Protein AF-A0A6L2MSQ8-F1 (afdb_monomer)

Radius of gyration: 29.86 Å; Cα contacts (8 Å, |Δi|>4): 21; chains: 1; bounding box: 59×17×91 Å

Sequence (131 aa):
MLNPSTKSSDALLVKIESHKELHKVSLVNESLKKHKLHLANFDKVVKIRTTSNARTEGKWGFKHTKAVSNNEIIPFQKSLKEIFNVVDKDILNELMKVQTAFEQMDAAIQQSSVDKQCLEIDMKELLLEIY

Mean predicted aligned error: 11.66 Å

Foldseek 3Di:
DDDPPVVVVVVVVVVVVLVVVVVVLVVVVVVLVVVVVVLVVVVVVLVVVLVVCPVPVPDPSNVVSVCCCVPPVVVVSVVVVVVSVVVVVVSVVVVVVSVVVVVVVVVVVVVVVVVVVVVVVVVVVVVVVVD

Secondary structure (DSSP, 8-state):
---TTHHHHHHHHHHHHHHHHHHHHHHHHHHHHHHHHHHHHHHHHHHHHHHHHHHHSHHHHHHHHHHHIIIIIHHHHHHHHHHHHHHHHHHHHHHHHHHHHHHHHHHHHHHHHHHHHHHHHHHHHHHHHT-

Organism: Tanacetum cinerariifolium (NCBI:txid118510)

Structure (mmCIF, N/CA/C/O backbone):
data_AF-A0A6L2MSQ8-F1
#
_entry.id   AF-A0A6L2MSQ8-F1
#
loop_
_atom_site.group_PDB
_atom_site.id
_atom_site.type_symbol
_atom_site.label_atom_id
_atom_site.label_alt_id
_atom_site.label_comp_id
_atom_site.label_asym_id
_atom_site.label_entity_id
_atom_site.label_seq_id
_atom_site.pdbx_PDB_ins_code
_atom_site.Cartn_x
_atom_site.Cartn_y
_atom_site.Cartn_z
_atom_site.occupancy
_atom_site.B_iso_or_equiv
_atom_site.auth_seq_id
_atom_site.auth_comp_id
_atom_site.auth_asym_id
_atom_site.auth_atom_id
_atom_site.pdbx_PDB_model_num
ATOM 1 N N . MET A 1 1 ? -5.846 -0.753 51.016 1.00 35.69 1 MET A N 1
ATOM 2 C CA . MET A 1 1 ? -6.333 0.221 50.018 1.00 35.69 1 MET A CA 1
ATOM 3 C C . MET A 1 1 ? -5.526 0.035 48.743 1.00 35.69 1 MET A C 1
ATOM 5 O O . MET A 1 1 ? -4.337 0.320 48.757 1.00 35.69 1 MET A O 1
ATOM 9 N N . LEU A 1 2 ? -6.120 -0.530 47.688 1.00 45.03 2 LEU A N 1
ATOM 10 C CA . LEU A 1 2 ? -5.479 -0.595 46.371 1.00 45.03 2 LEU A CA 1
ATOM 11 C C . LEU A 1 2 ? -5.712 0.744 45.667 1.00 45.03 2 LEU A C 1
ATOM 13 O O . LEU A 1 2 ? -6.854 1.120 45.417 1.00 45.03 2 LEU A O 1
ATOM 17 N N . ASN A 1 3 ? -4.631 1.475 45.398 1.00 38.75 3 ASN A N 1
ATOM 18 C CA . ASN A 1 3 ? -4.667 2.723 44.641 1.00 38.75 3 ASN A CA 1
ATOM 19 C C . ASN A 1 3 ? -5.269 2.476 43.239 1.00 38.75 3 ASN A C 1
ATOM 21 O O . ASN A 1 3 ? -4.693 1.692 42.486 1.00 38.75 3 ASN A O 1
ATOM 25 N N . PRO A 1 4 ? -6.358 3.160 42.833 1.00 47.19 4 PRO A N 1
ATOM 26 C CA . PRO A 1 4 ? -6.945 3.015 41.493 1.00 47.19 4 PRO A CA 1
ATOM 27 C C . PRO A 1 4 ? -6.161 3.749 40.386 1.00 47.19 4 PRO A C 1
ATOM 29 O O . PRO A 1 4 ? -6.507 3.651 39.212 1.00 47.19 4 PRO A O 1
ATOM 32 N N . SER A 1 5 ? -5.118 4.504 40.743 1.00 47.31 5 SER A N 1
ATOM 33 C CA . SER A 1 5 ? -4.466 5.474 39.848 1.00 47.31 5 SER A CA 1
ATOM 34 C C . SER A 1 5 ? -3.556 4.848 38.776 1.00 47.31 5 SER A C 1
ATOM 36 O O . SER A 1 5 ? -3.323 5.448 37.731 1.00 47.31 5 SER A O 1
ATOM 38 N N . THR A 1 6 ? -3.073 3.620 38.974 1.00 45.56 6 THR A N 1
ATOM 39 C CA . THR A 1 6 ? -2.080 2.995 38.081 1.00 45.56 6 THR A CA 1
ATOM 40 C C . THR A 1 6 ? -2.651 2.439 36.775 1.00 45.56 6 THR A C 1
ATOM 42 O O . THR A 1 6 ? -1.918 2.332 35.803 1.00 45.56 6 THR A O 1
ATOM 45 N N . LYS A 1 7 ? -3.958 2.150 36.677 1.00 49.38 7 LYS A N 1
ATOM 46 C CA . LYS A 1 7 ? -4.548 1.655 35.412 1.00 49.38 7 LYS A CA 1
ATOM 47 C C . LYS A 1 7 ? -4.729 2.751 34.349 1.00 49.38 7 LYS A C 1
ATOM 49 O O . LYS A 1 7 ? -4.815 2.444 33.164 1.00 49.38 7 LYS A O 1
ATOM 54 N N . SER A 1 8 ? -4.790 4.018 34.764 1.00 54.12 8 SER A N 1
ATOM 55 C CA . SER A 1 8 ? -5.042 5.161 33.874 1.00 54.12 8 SER A CA 1
ATOM 56 C C . SER A 1 8 ? -3.793 5.586 33.091 1.00 54.12 8 SER A C 1
ATOM 58 O O . SER A 1 8 ? -3.889 5.913 31.909 1.00 54.12 8 SER A O 1
ATOM 60 N N . SER A 1 9 ? -2.607 5.528 33.715 1.00 57.41 9 SER A N 1
ATOM 61 C CA . SER A 1 9 ? -1.344 5.901 33.061 1.00 57.41 9 SER A CA 1
ATOM 62 C C . SER A 1 9 ? -0.955 4.932 31.951 1.00 57.41 9 SER A C 1
ATOM 64 O O . SER A 1 9 ? -0.527 5.366 30.884 1.00 57.41 9 SER A O 1
ATOM 66 N N . ASP A 1 10 ? -1.159 3.636 32.178 1.00 55.88 10 ASP A N 1
ATOM 67 C CA . ASP A 1 10 ? -0.745 2.591 31.241 1.00 55.88 10 ASP A CA 1
ATOM 68 C C . ASP A 1 10 ? -1.613 2.609 29.975 1.00 55.88 10 ASP A C 1
ATOM 70 O O . ASP A 1 10 ? -1.099 2.503 28.862 1.00 55.88 10 ASP A O 1
ATOM 74 N N . ALA A 1 11 ? -2.919 2.861 30.116 1.00 56.03 11 ALA A N 1
ATOM 75 C CA . ALA A 1 11 ? -3.832 3.012 28.982 1.00 56.03 11 ALA A CA 1
ATOM 76 C C . ALA A 1 11 ? -3.515 4.255 28.124 1.00 56.03 11 ALA A C 1
ATOM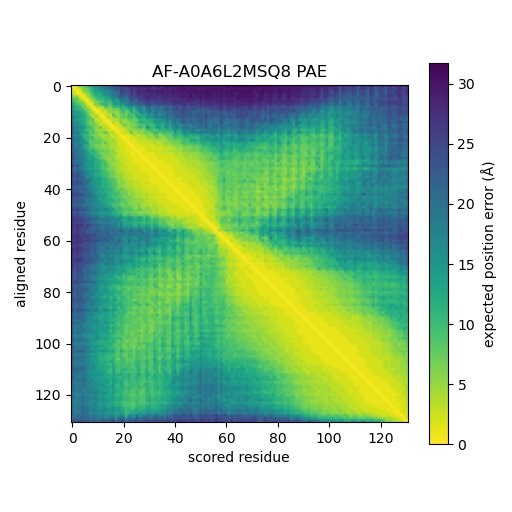 78 O O . ALA A 1 11 ? -3.616 4.220 26.896 1.00 56.03 11 ALA A O 1
ATOM 79 N N . LEU A 1 12 ? -3.099 5.354 28.761 1.00 61.72 12 LEU A N 1
ATOM 80 C CA . LEU A 1 12 ? -2.689 6.585 28.078 1.00 61.72 12 LEU A CA 1
ATOM 81 C C . LEU A 1 12 ? -1.369 6.396 27.318 1.00 61.72 12 LEU A C 1
ATOM 83 O O . LEU A 1 12 ? -1.238 6.871 26.190 1.00 61.72 12 LEU A O 1
ATOM 87 N N . LEU A 1 13 ? -0.425 5.657 27.904 1.00 58.59 13 LEU A N 1
ATOM 88 C CA . LEU A 1 13 ? 0.865 5.336 27.295 1.00 58.59 13 LEU A CA 1
ATOM 89 C C . LEU A 1 13 ? 0.684 4.443 26.055 1.00 58.59 13 LEU A C 1
ATOM 91 O O . LEU A 1 13 ? 1.214 4.758 24.991 1.00 58.59 13 LEU A O 1
ATOM 95 N N . VAL A 1 14 ? -0.167 3.415 26.143 1.00 60.12 14 VAL A N 1
ATOM 96 C CA . VAL A 1 14 ? -0.527 2.546 25.004 1.00 60.12 14 VAL A CA 1
ATOM 97 C C . VAL A 1 14 ? -1.202 3.334 23.869 1.00 60.12 14 VAL A C 1
ATOM 99 O O . VAL A 1 14 ? -0.905 3.104 22.696 1.00 60.12 14 VAL A O 1
ATOM 102 N N . LYS A 1 15 ? -2.068 4.306 24.192 1.00 59.41 15 LYS A N 1
AT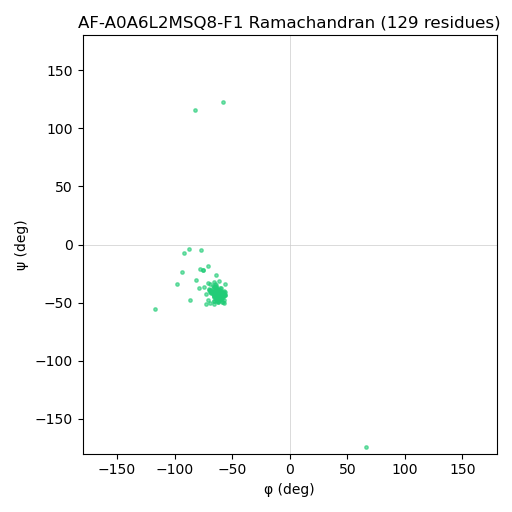OM 103 C CA . LYS A 1 15 ? -2.758 5.151 23.198 1.00 59.41 15 LYS A CA 1
ATOM 104 C C . LYS A 1 15 ? -1.820 6.123 22.469 1.00 59.41 15 LYS A C 1
ATOM 106 O O . LYS A 1 15 ? -2.030 6.418 21.293 1.00 59.41 15 LYS A O 1
ATOM 111 N N . ILE A 1 16 ? -0.796 6.636 23.151 1.00 61.97 16 ILE A N 1
ATOM 112 C CA . ILE A 1 16 ? 0.203 7.530 22.546 1.00 61.97 16 ILE A CA 1
ATOM 113 C C . ILE A 1 16 ? 1.138 6.740 21.622 1.00 61.97 16 ILE A C 1
ATOM 115 O O . ILE A 1 16 ? 1.420 7.191 20.508 1.00 61.97 16 ILE A O 1
ATOM 119 N N . GLU A 1 17 ? 1.578 5.553 22.050 1.00 62.53 17 GLU A N 1
ATOM 120 C CA . GLU A 1 17 ? 2.445 4.690 21.242 1.00 62.53 17 GLU A CA 1
ATOM 121 C C . GLU A 1 17 ? 1.727 4.237 19.957 1.00 62.53 17 GLU A C 1
ATOM 123 O O . GLU A 1 17 ? 2.282 4.352 18.863 1.00 62.53 17 GLU A O 1
ATOM 128 N N . SER A 1 18 ? 0.450 3.839 20.045 1.00 63.47 18 SER A N 1
ATOM 129 C CA . SER A 1 18 ? -0.326 3.387 18.881 1.00 63.47 18 SER A CA 1
ATOM 130 C C . SER A 1 18 ? -0.571 4.490 17.842 1.00 63.47 18 SER A C 1
ATOM 132 O O . SER A 1 18 ? -0.454 4.248 16.639 1.00 63.47 18 SER A O 1
ATOM 134 N N . HIS A 1 19 ? -0.832 5.728 18.277 1.00 65.12 19 HIS A N 1
ATOM 135 C CA . HIS A 1 19 ? -0.988 6.870 17.371 1.00 65.12 19 HIS A CA 1
ATOM 136 C C . HIS A 1 19 ? 0.329 7.226 16.662 1.00 65.12 19 HIS A C 1
ATOM 138 O O . HIS A 1 19 ? 0.341 7.619 15.491 1.00 65.12 19 HIS A O 1
ATOM 144 N N . LYS A 1 20 ? 1.461 7.086 17.359 1.00 71.06 20 LYS A N 1
ATOM 145 C CA . LYS A 1 20 ? 2.790 7.331 16.793 1.00 71.06 20 LYS A CA 1
ATOM 146 C C . LYS A 1 20 ? 3.152 6.283 15.741 1.00 71.06 20 LYS A C 1
ATOM 148 O O . LYS A 1 20 ? 3.677 6.649 14.690 1.00 71.06 20 LYS A O 1
ATOM 153 N N . GLU A 1 21 ? 2.841 5.014 15.991 1.00 72.12 21 GLU A N 1
ATOM 154 C CA . GLU A 1 21 ? 3.047 3.934 15.020 1.00 72.12 21 GLU A CA 1
ATOM 155 C C . GLU A 1 21 ? 2.148 4.087 13.786 1.00 72.12 21 GLU A C 1
ATOM 157 O O . GLU A 1 21 ? 2.643 4.033 12.660 1.00 72.12 21 GLU A O 1
ATOM 162 N N . LEU A 1 22 ? 0.862 4.414 13.960 1.00 72.69 22 LEU A N 1
ATOM 163 C CA . LEU A 1 22 ? -0.042 4.710 12.839 1.00 72.69 22 LEU A CA 1
ATOM 164 C C . LEU A 1 22 ? 0.477 5.846 11.950 1.00 72.69 22 LEU A C 1
ATOM 166 O O . LEU A 1 22 ? 0.468 5.742 10.721 1.00 72.69 22 LEU A O 1
ATOM 170 N N . HIS A 1 23 ? 0.975 6.922 12.562 1.00 75.25 23 HIS A N 1
ATOM 171 C CA . HIS A 1 23 ? 1.555 8.037 11.822 1.00 75.25 23 HIS A CA 1
ATOM 172 C C . HIS A 1 23 ? 2.787 7.608 11.004 1.00 75.25 23 HIS A C 1
ATOM 174 O O . HIS A 1 23 ? 2.930 8.011 9.847 1.00 75.25 23 HIS A O 1
ATOM 180 N N . LYS A 1 24 ? 3.661 6.753 11.558 1.00 77.00 24 LYS A N 1
ATOM 181 C CA . LYS A 1 24 ? 4.815 6.202 10.824 1.00 77.00 24 LYS A CA 1
ATOM 182 C C . LYS A 1 24 ? 4.370 5.347 9.636 1.00 77.00 24 LYS A C 1
ATOM 184 O O . LYS A 1 24 ? 4.887 5.544 8.538 1.00 77.00 24 LYS A O 1
ATOM 189 N N . VAL A 1 25 ? 3.393 4.455 9.822 1.00 72.62 25 VAL A N 1
ATOM 190 C CA . VAL A 1 25 ? 2.855 3.605 8.742 1.00 72.62 25 VAL A CA 1
ATOM 191 C C . VAL A 1 25 ? 2.244 4.457 7.626 1.00 72.62 25 VAL A C 1
ATOM 193 O O . VAL A 1 25 ? 2.512 4.220 6.448 1.00 72.62 25 VAL A O 1
ATOM 196 N N . SER A 1 26 ? 1.501 5.511 7.980 1.00 79.00 26 SER A N 1
ATOM 197 C CA . SER A 1 26 ? 0.956 6.465 7.007 1.00 79.00 26 SER A CA 1
ATOM 198 C C . SER A 1 26 ? 2.057 7.165 6.201 1.00 79.00 26 SER A C 1
ATOM 200 O O . SER A 1 26 ? 1.942 7.302 4.982 1.00 79.00 26 SER A O 1
ATOM 202 N N . LEU A 1 27 ? 3.146 7.580 6.856 1.00 79.38 27 LEU A N 1
ATOM 203 C CA . LEU A 1 27 ? 4.271 8.244 6.195 1.00 79.38 27 LEU A CA 1
ATOM 204 C C . LEU A 1 27 ? 5.010 7.305 5.230 1.00 79.38 27 LEU A C 1
ATOM 206 O O . LEU A 1 27 ? 5.362 7.700 4.115 1.00 79.38 27 LEU A O 1
ATOM 210 N N . VAL A 1 28 ? 5.211 6.050 5.641 1.00 79.06 28 VAL A N 1
ATOM 211 C CA . VAL A 1 28 ? 5.808 5.004 4.800 1.00 79.06 28 VAL A CA 1
ATOM 212 C C . VAL A 1 28 ? 4.928 4.733 3.576 1.00 79.06 28 VAL A C 1
ATOM 214 O O . VAL A 1 28 ? 5.444 4.676 2.460 1.00 79.06 28 VAL A O 1
ATOM 217 N N . ASN A 1 29 ? 3.606 4.652 3.749 1.00 78.25 29 ASN A N 1
ATOM 218 C CA . ASN A 1 29 ? 2.660 4.448 2.651 1.00 78.25 29 ASN A CA 1
ATOM 219 C C . ASN A 1 29 ? 2.690 5.597 1.624 1.00 78.25 29 ASN A C 1
ATOM 221 O O . ASN A 1 29 ? 2.764 5.355 0.419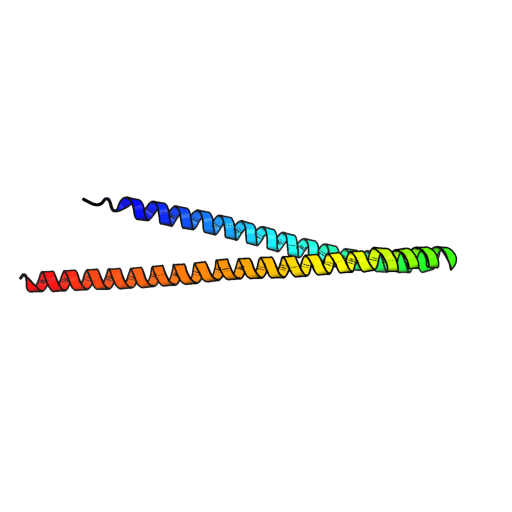 1.00 78.25 29 ASN A O 1
ATOM 225 N N . GLU A 1 30 ? 2.685 6.856 2.074 1.00 82.19 30 GLU A N 1
ATOM 226 C CA . GLU A 1 30 ? 2.792 8.009 1.166 1.00 82.19 30 GLU A CA 1
ATOM 227 C C . GLU A 1 30 ? 4.133 8.042 0.420 1.00 82.19 30 GLU A C 1
ATOM 229 O O . GLU A 1 30 ? 4.173 8.262 -0.797 1.00 82.19 30 GLU A O 1
ATOM 234 N N . SER A 1 31 ? 5.237 7.739 1.110 1.00 81.19 31 SER A N 1
ATOM 235 C CA . SER A 1 31 ? 6.548 7.594 0.469 1.00 81.19 31 SER A CA 1
ATO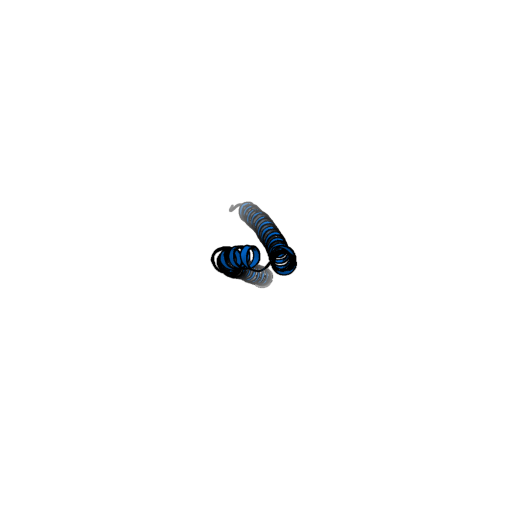M 236 C C . SER A 1 31 ? 6.514 6.521 -0.623 1.00 81.19 31 SER A C 1
ATOM 238 O O . SER A 1 31 ? 6.976 6.753 -1.744 1.00 81.19 31 SER A O 1
ATOM 240 N N . LEU A 1 32 ? 5.909 5.367 -0.346 1.00 80.62 32 LEU A N 1
ATOM 241 C CA . LEU A 1 32 ? 5.806 4.257 -1.289 1.00 80.62 32 LEU A CA 1
ATOM 242 C C . LEU A 1 32 ? 4.989 4.618 -2.537 1.00 80.62 32 LEU A C 1
ATOM 244 O O . LEU A 1 32 ? 5.425 4.350 -3.661 1.00 80.62 32 LEU A O 1
ATOM 248 N N . LYS A 1 33 ? 3.851 5.304 -2.368 1.00 82.06 33 LYS A N 1
ATOM 249 C CA . LYS A 1 33 ? 3.051 5.837 -3.487 1.00 82.06 33 LYS A CA 1
ATOM 250 C C . LYS A 1 33 ? 3.871 6.777 -4.371 1.00 82.06 33 LYS A C 1
ATOM 252 O O . LYS A 1 33 ? 3.829 6.665 -5.599 1.00 82.06 33 LYS A O 1
ATOM 257 N N . LYS A 1 34 ? 4.659 7.669 -3.763 1.00 84.88 34 LYS A N 1
ATOM 258 C CA . LYS A 1 34 ? 5.531 8.601 -4.490 1.00 84.88 34 LYS A CA 1
ATOM 259 C C . LYS A 1 34 ? 6.610 7.864 -5.289 1.00 84.88 34 LYS A C 1
ATOM 261 O O . LYS A 1 34 ? 6.812 8.166 -6.466 1.00 84.88 34 LYS A O 1
ATOM 266 N N . HIS A 1 35 ? 7.261 6.863 -4.699 1.00 80.56 35 HIS A N 1
ATOM 267 C CA . HIS A 1 35 ? 8.263 6.055 -5.401 1.00 80.56 35 HIS A CA 1
ATOM 268 C C . HIS A 1 35 ? 7.665 5.274 -6.580 1.00 80.56 35 HIS A C 1
ATOM 270 O O . HIS A 1 35 ? 8.253 5.270 -7.662 1.00 80.56 35 HIS A O 1
ATOM 276 N N . LYS A 1 36 ? 6.463 4.700 -6.431 1.00 82.12 36 LYS A N 1
ATOM 277 C CA . LYS A 1 36 ? 5.736 4.060 -7.543 1.00 82.12 36 LYS A CA 1
ATOM 278 C C . LYS A 1 36 ? 5.464 5.018 -8.700 1.00 82.12 36 LYS A C 1
ATOM 280 O O . LYS A 1 36 ? 5.668 4.654 -9.859 1.00 82.12 36 LYS A O 1
ATOM 285 N N . LEU A 1 37 ? 5.038 6.246 -8.399 1.00 85.81 37 LEU A N 1
ATOM 286 C CA . LEU A 1 37 ? 4.817 7.278 -9.413 1.00 85.81 37 LEU A CA 1
ATOM 287 C C . LEU A 1 37 ? 6.118 7.622 -10.151 1.00 85.81 37 LEU A C 1
ATOM 289 O O . LEU A 1 37 ? 6.136 7.683 -11.382 1.00 85.81 37 LEU A O 1
ATOM 293 N N . HIS A 1 38 ? 7.216 7.812 -9.415 1.00 82.81 38 HIS A N 1
ATOM 294 C CA . HIS A 1 38 ? 8.524 8.072 -10.015 1.00 82.81 38 HIS A CA 1
ATOM 295 C C . HIS A 1 38 ? 8.997 6.912 -10.894 1.00 82.81 38 HIS A C 1
A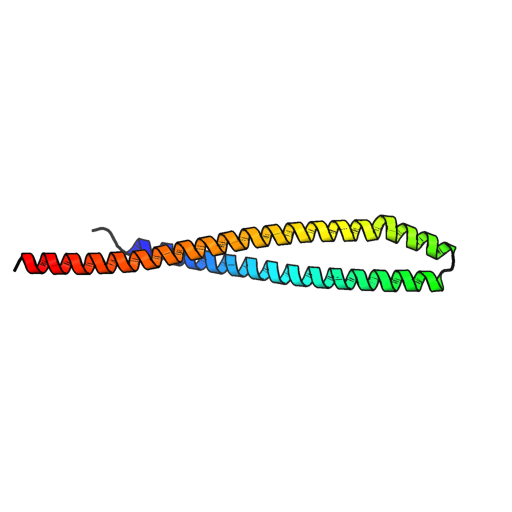TOM 297 O O . HIS A 1 38 ? 9.497 7.164 -11.988 1.00 82.81 38 HIS A O 1
ATOM 303 N N . LEU A 1 39 ? 8.776 5.662 -10.479 1.00 84.25 39 LEU A N 1
ATOM 304 C CA . LEU A 1 39 ? 9.115 4.487 -11.280 1.00 84.25 39 LEU A CA 1
ATOM 305 C C . LEU A 1 39 ? 8.308 4.431 -12.587 1.00 84.25 39 LEU A C 1
ATOM 307 O O . LEU A 1 39 ? 8.877 4.191 -13.652 1.00 84.25 39 LEU A O 1
ATOM 311 N N . ALA A 1 40 ? 7.004 4.718 -12.536 1.00 83.94 40 ALA A N 1
ATOM 312 C CA . ALA A 1 40 ? 6.162 4.786 -13.732 1.00 83.94 40 ALA A CA 1
ATOM 313 C C . ALA A 1 40 ? 6.601 5.907 -14.695 1.00 83.94 40 ALA A C 1
ATOM 315 O O . ALA A 1 40 ? 6.595 5.728 -15.914 1.00 83.94 40 ALA A O 1
ATOM 316 N N . ASN A 1 41 ? 7.013 7.061 -14.162 1.00 85.56 41 ASN A N 1
ATOM 317 C CA . ASN A 1 41 ? 7.557 8.158 -14.965 1.00 85.56 41 ASN A CA 1
ATOM 318 C C . ASN A 1 41 ? 8.921 7.806 -15.567 1.00 85.56 41 ASN A C 1
ATOM 320 O O . ASN A 1 41 ? 9.170 8.103 -16.735 1.00 85.56 41 ASN A O 1
ATOM 324 N N . PHE A 1 42 ? 9.784 7.141 -14.800 1.00 81.19 42 PHE A N 1
ATOM 325 C CA . PHE A 1 42 ? 11.078 6.669 -15.274 1.00 81.19 42 PHE A CA 1
ATOM 326 C C . PHE A 1 42 ? 10.923 5.697 -16.448 1.00 81.19 42 PHE A C 1
ATOM 328 O O . PHE A 1 42 ? 11.576 5.884 -17.472 1.00 81.19 42 PHE A O 1
ATOM 335 N N . ASP A 1 43 ? 10.004 4.729 -16.358 1.00 81.44 43 ASP A N 1
ATOM 336 C CA . ASP A 1 43 ? 9.709 3.799 -17.457 1.00 81.44 43 ASP A CA 1
ATOM 337 C C . ASP A 1 43 ? 9.315 4.527 -18.755 1.00 81.44 43 ASP A C 1
ATOM 339 O O . ASP A 1 43 ? 9.831 4.224 -19.834 1.00 81.44 43 ASP A O 1
ATOM 343 N N . LYS A 1 44 ? 8.470 5.562 -18.657 1.00 85.31 44 LYS A N 1
ATOM 344 C CA . LYS A 1 44 ? 8.113 6.410 -19.807 1.00 85.31 44 LYS A CA 1
ATOM 345 C C . LYS A 1 44 ? 9.328 7.137 -20.386 1.00 85.31 44 LYS A C 1
ATOM 347 O O . LYS A 1 44 ? 9.514 7.136 -21.603 1.00 85.31 44 LYS A O 1
ATOM 352 N N . VAL A 1 45 ? 10.156 7.751 -19.537 1.00 78.38 45 VAL A N 1
ATOM 353 C CA . VAL A 1 45 ? 11.349 8.503 -19.969 1.00 78.38 45 VAL A CA 1
ATOM 354 C C . VAL A 1 45 ? 12.355 7.591 -20.666 1.00 78.38 45 VAL A C 1
ATOM 356 O O . VAL A 1 45 ? 12.862 7.955 -21.729 1.00 78.38 45 VAL A O 1
ATOM 359 N N . VAL A 1 46 ? 12.610 6.403 -20.113 1.00 80.06 46 VAL A N 1
ATOM 360 C CA . VAL A 1 46 ? 13.478 5.390 -20.727 1.00 80.06 46 VAL A CA 1
ATOM 361 C C . VAL A 1 46 ? 12.962 5.033 -22.120 1.00 80.06 46 VAL A C 1
ATOM 363 O O . VAL A 1 46 ? 13.711 5.133 -23.087 1.00 80.06 46 VAL A O 1
ATOM 366 N N . LYS A 1 47 ? 11.670 4.715 -22.262 1.00 81.25 47 LYS A N 1
ATOM 367 C CA . LYS A 1 47 ? 11.068 4.366 -23.561 1.00 81.25 47 LYS A CA 1
ATOM 368 C C . LYS A 1 47 ? 11.208 5.475 -24.605 1.00 81.25 47 LYS A C 1
ATOM 370 O O . LYS A 1 47 ? 11.571 5.193 -25.750 1.00 81.25 47 LYS A O 1
ATOM 375 N N . ILE A 1 48 ? 10.952 6.728 -24.222 1.00 80.50 48 ILE A N 1
ATOM 376 C CA . ILE A 1 48 ? 11.087 7.890 -25.115 1.00 80.50 48 ILE A CA 1
ATOM 377 C C . ILE A 1 48 ? 12.538 8.041 -25.578 1.00 80.50 48 ILE A C 1
ATOM 379 O O . ILE A 1 48 ? 12.791 8.150 -26.779 1.00 80.50 48 ILE A O 1
ATOM 383 N N . ARG A 1 49 ? 13.500 8.010 -24.646 1.00 75.38 49 ARG A N 1
ATOM 384 C CA . ARG A 1 49 ? 14.923 8.181 -24.969 1.00 75.38 49 ARG A CA 1
ATOM 385 C C . ARG A 1 49 ? 15.459 7.043 -25.832 1.00 75.38 49 ARG A C 1
ATOM 387 O O . ARG A 1 49 ? 16.110 7.316 -26.834 1.00 75.38 49 ARG A O 1
ATOM 394 N N . THR A 1 50 ? 15.124 5.792 -25.518 1.00 72.00 50 THR A N 1
ATOM 395 C CA . THR A 1 50 ? 15.547 4.636 -26.324 1.00 72.00 50 THR A CA 1
ATOM 396 C C . THR A 1 50 ? 14.994 4.716 -27.750 1.00 72.00 50 THR A C 1
ATOM 398 O O . THR A 1 50 ? 15.718 4.440 -28.705 1.00 72.00 50 THR A O 1
ATOM 401 N N . THR A 1 51 ? 13.745 5.162 -27.921 1.00 76.25 51 THR A N 1
ATOM 402 C CA . THR A 1 51 ? 13.137 5.358 -29.251 1.00 76.25 51 THR A CA 1
ATOM 403 C C . THR A 1 51 ? 13.781 6.520 -30.014 1.00 76.25 51 THR A C 1
ATOM 405 O O . THR A 1 51 ? 14.005 6.421 -31.219 1.00 76.25 51 THR A O 1
ATOM 408 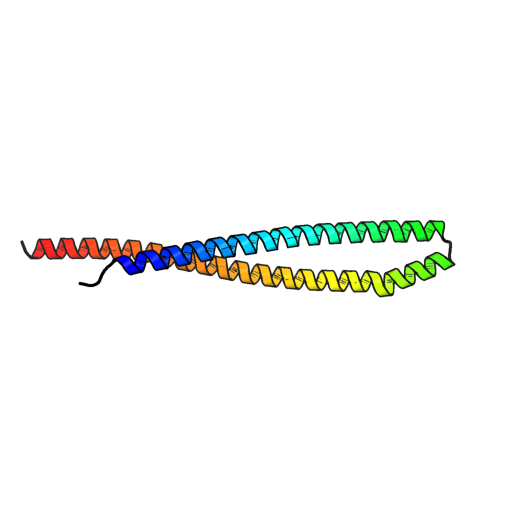N N . SER A 1 52 ? 14.113 7.615 -29.324 1.00 74.81 52 SER A N 1
ATOM 409 C CA . SER A 1 52 ? 14.779 8.774 -29.927 1.00 74.81 52 SER A CA 1
ATOM 410 C C . SER A 1 52 ? 16.195 8.438 -30.402 1.00 74.81 52 SER A C 1
ATOM 412 O O . SER A 1 52 ? 16.524 8.712 -31.554 1.00 74.81 52 SER A O 1
ATOM 414 N N . ASN A 1 53 ? 17.010 7.795 -29.560 1.00 68.44 53 ASN A N 1
ATOM 415 C CA . ASN A 1 53 ? 18.391 7.438 -29.907 1.00 68.44 53 ASN A CA 1
ATOM 416 C C . ASN A 1 53 ? 18.447 6.439 -31.070 1.00 68.44 53 ASN A C 1
ATOM 418 O O . ASN A 1 53 ? 19.305 6.550 -31.944 1.00 68.44 53 ASN A O 1
ATOM 422 N N . ALA A 1 54 ? 17.477 5.520 -31.150 1.00 68.75 54 ALA A N 1
ATOM 423 C CA . ALA A 1 54 ? 17.321 4.618 -32.289 1.00 68.75 54 ALA A CA 1
ATOM 424 C C . ALA A 1 54 ? 17.188 5.351 -33.635 1.00 68.75 54 ALA A C 1
ATOM 426 O O . ALA A 1 54 ? 17.643 4.848 -34.662 1.00 68.75 54 ALA A O 1
ATOM 427 N N . ARG A 1 55 ? 16.556 6.531 -33.631 1.00 72.00 55 ARG A N 1
ATOM 428 C CA . ARG A 1 55 ? 16.320 7.344 -34.827 1.00 72.00 55 ARG A CA 1
ATOM 429 C C . ARG A 1 55 ? 17.547 8.172 -35.225 1.00 72.00 55 ARG A C 1
ATOM 431 O O . ARG A 1 55 ? 17.715 8.427 -36.414 1.00 72.00 55 ARG A O 1
ATOM 438 N N . THR A 1 56 ? 18.384 8.590 -34.274 1.00 77.19 56 THR A N 1
ATOM 439 C CA . THR A 1 56 ? 19.524 9.493 -34.521 1.00 77.19 56 THR A CA 1
ATOM 440 C C . THR A 1 56 ? 20.871 8.787 -34.685 1.00 77.19 56 THR A C 1
ATOM 442 O O . THR A 1 56 ? 21.684 9.251 -35.476 1.00 77.19 56 THR A O 1
ATOM 445 N N . GLU A 1 57 ? 21.132 7.673 -33.993 1.00 72.25 57 GLU A N 1
ATOM 446 C CA . GLU A 1 57 ? 22.467 7.039 -33.972 1.00 72.25 57 GLU A CA 1
ATOM 447 C C . GLU A 1 57 ? 22.729 6.038 -35.118 1.00 72.25 57 GLU A C 1
ATOM 449 O O . GLU A 1 57 ? 23.825 5.486 -35.250 1.00 72.25 57 GLU A O 1
ATOM 454 N N . GLY A 1 58 ? 21.734 5.768 -35.965 1.00 69.81 58 GLY A N 1
ATOM 455 C CA . GLY A 1 58 ? 21.842 4.754 -37.015 1.00 69.81 58 GLY A CA 1
ATOM 456 C C . GLY A 1 58 ? 21.960 3.318 -36.470 1.00 69.81 58 GLY A C 1
ATOM 457 O O . GLY A 1 58 ? 21.834 3.040 -35.279 1.00 69.81 58 GLY A O 1
ATOM 458 N N . LYS A 1 59 ? 22.177 2.347 -37.367 1.00 71.56 59 LYS A N 1
ATOM 459 C CA . LYS A 1 59 ? 21.999 0.905 -37.080 1.00 71.56 59 LYS A CA 1
ATOM 460 C C . LYS A 1 59 ? 22.954 0.340 -36.010 1.00 71.56 59 LYS A C 1
ATOM 462 O O . LYS A 1 59 ? 22.619 -0.662 -35.379 1.00 71.56 59 LYS A O 1
ATOM 467 N N . TRP A 1 60 ? 24.136 0.942 -35.834 1.00 67.88 60 TRP A N 1
ATOM 468 C CA . TRP A 1 60 ? 25.183 0.453 -34.924 1.00 67.88 60 TRP A CA 1
ATOM 469 C C . TRP A 1 60 ? 24.997 0.971 -33.489 1.00 67.88 60 TRP A C 1
ATOM 471 O O . TRP A 1 60 ? 24.952 0.153 -32.571 1.00 67.88 60 TRP A O 1
ATOM 481 N N . GLY A 1 61 ? 24.762 2.278 -33.303 1.00 71.62 61 GLY A N 1
ATOM 482 C CA . GLY A 1 61 ? 24.394 2.845 -31.996 1.00 71.62 61 GLY A CA 1
ATOM 483 C C . GLY A 1 61 ? 23.093 2.243 -31.463 1.00 71.62 61 GLY A C 1
ATOM 484 O O . GLY A 1 61 ? 23.049 1.739 -30.342 1.00 71.62 61 GLY A O 1
ATOM 485 N N . PHE A 1 62 ? 22.098 2.059 -32.341 1.00 70.12 62 PHE A N 1
ATOM 486 C CA . PHE A 1 62 ? 20.859 1.361 -31.994 1.00 70.12 62 PHE A CA 1
ATOM 487 C C . PHE A 1 62 ? 21.077 -0.065 -31.465 1.00 70.12 62 PHE A C 1
ATOM 489 O O . PHE A 1 62 ? 20.420 -0.464 -30.504 1.00 70.12 62 PHE A O 1
ATOM 496 N N . LYS A 1 63 ? 21.989 -0.854 -32.057 1.00 76.62 63 LYS A N 1
ATOM 497 C CA . LYS A 1 63 ? 22.291 -2.212 -31.567 1.00 76.62 63 LYS A CA 1
ATOM 498 C C . LYS A 1 63 ? 22.848 -2.184 -30.144 1.00 76.62 63 LYS A C 1
ATOM 500 O O . LYS A 1 63 ? 22.433 -3.008 -29.331 1.00 76.62 63 LYS A O 1
ATOM 505 N N . HIS A 1 64 ? 23.749 -1.249 -29.850 1.00 74.31 64 HIS A N 1
ATOM 506 C CA . HIS A 1 64 ? 24.359 -1.122 -28.530 1.00 74.31 64 HIS A CA 1
ATOM 507 C C . HIS A 1 64 ? 23.343 -0.646 -27.480 1.00 74.31 64 HIS A C 1
ATOM 509 O O . HIS A 1 64 ? 23.145 -1.326 -26.474 1.00 74.31 64 HIS A O 1
ATOM 515 N N . THR A 1 65 ? 22.598 0.433 -27.749 1.00 74.88 65 THR A N 1
ATOM 516 C CA . THR A 1 65 ? 21.546 0.927 -26.840 1.00 74.88 65 THR A CA 1
ATOM 517 C C . THR A 1 65 ? 20.465 -0.123 -26.593 1.00 74.88 65 THR A C 1
ATOM 519 O O . THR A 1 65 ? 19.965 -0.254 -25.475 1.00 74.88 65 THR A O 1
ATOM 522 N N . LYS A 1 66 ? 20.109 -0.903 -27.622 1.00 76.06 66 LYS A N 1
ATOM 523 C CA . LYS A 1 66 ? 19.139 -1.997 -27.507 1.00 76.06 66 LYS A CA 1
ATOM 524 C C . LYS A 1 66 ? 19.660 -3.133 -26.626 1.00 76.06 66 LYS A C 1
ATOM 526 O O . LYS A 1 66 ? 18.892 -3.658 -25.827 1.00 76.06 66 LYS A O 1
ATOM 531 N N . ALA A 1 67 ? 20.936 -3.500 -26.749 1.00 80.69 67 ALA A N 1
ATOM 532 C CA . ALA A 1 67 ? 21.549 -4.525 -25.907 1.00 80.69 67 ALA A CA 1
ATOM 533 C C . ALA A 1 67 ? 21.583 -4.098 -24.429 1.00 80.69 67 ALA A C 1
ATOM 535 O O . ALA A 1 67 ? 21.110 -4.853 -23.585 1.00 80.69 67 ALA A O 1
ATOM 536 N N . VAL A 1 68 ? 22.031 -2.871 -24.133 1.00 78.56 68 VAL A N 1
ATOM 537 C CA . VAL A 1 68 ? 22.032 -2.306 -22.767 1.00 78.56 68 VAL A CA 1
ATOM 538 C C . VAL A 1 68 ? 20.609 -2.228 -22.206 1.00 78.56 68 VAL A C 1
ATOM 540 O O . VAL A 1 68 ? 20.341 -2.664 -21.088 1.00 78.56 68 VAL A O 1
ATOM 543 N N . SER A 1 69 ? 19.649 -1.747 -23.002 1.00 77.44 69 SER A N 1
ATOM 544 C CA . SER A 1 69 ? 18.247 -1.663 -22.572 1.00 77.44 69 SER A CA 1
ATOM 545 C C . SER A 1 69 ? 17.676 -3.039 -22.213 1.00 77.44 69 SER A C 1
ATOM 547 O O . SER A 1 69 ? 17.043 -3.190 -21.170 1.00 77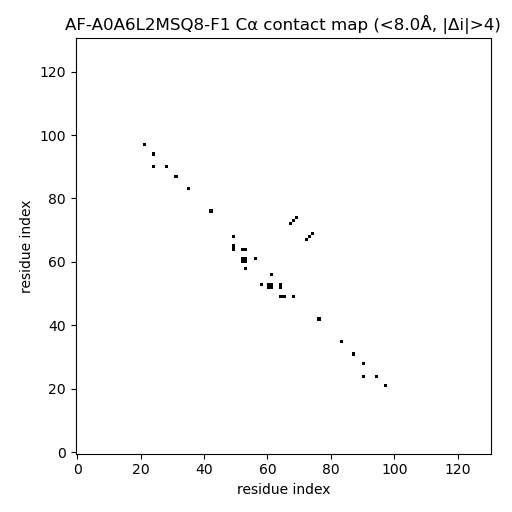.44 69 SER A O 1
ATOM 549 N N . ASN A 1 70 ? 17.916 -4.049 -23.052 1.00 82.38 70 ASN A N 1
ATOM 550 C CA . ASN A 1 70 ? 17.362 -5.387 -22.859 1.00 82.38 70 ASN A CA 1
ATOM 551 C C . ASN A 1 70 ? 18.044 -6.177 -21.741 1.00 82.38 70 ASN A C 1
ATOM 553 O O . ASN A 1 70 ? 17.365 -6.930 -21.047 1.00 82.38 70 ASN A O 1
ATOM 557 N N . ASN A 1 71 ? 19.359 -6.026 -21.581 1.00 84.38 71 ASN A N 1
ATOM 558 C CA . ASN A 1 71 ? 20.134 -6.852 -20.658 1.00 84.38 71 ASN A CA 1
ATOM 559 C C . ASN A 1 71 ? 20.302 -6.215 -19.277 1.00 84.38 71 ASN A C 1
ATOM 561 O O . ASN A 1 71 ? 20.507 -6.940 -18.311 1.00 84.38 71 ASN A O 1
ATOM 565 N N . GLU A 1 72 ? 20.205 -4.889 -19.166 1.00 81.81 72 GLU A N 1
ATOM 566 C CA . GLU A 1 72 ? 20.445 -4.182 -17.903 1.00 81.81 72 GLU A CA 1
ATOM 567 C C . GLU A 1 72 ? 19.186 -3.459 -17.427 1.00 81.81 72 GLU A C 1
ATOM 569 O O . GLU A 1 72 ? 18.695 -3.722 -16.328 1.00 81.81 72 GLU A O 1
ATOM 574 N N . ILE A 1 73 ? 18.605 -2.595 -18.267 1.00 80.94 73 ILE A N 1
ATOM 575 C CA . ILE A 1 73 ? 17.506 -1.717 -17.838 1.00 80.94 73 ILE A CA 1
ATOM 576 C C . ILE A 1 73 ? 16.211 -2.499 -17.591 1.00 80.94 73 ILE A C 1
ATOM 578 O O . ILE A 1 73 ? 15.582 -2.312 -16.549 1.00 80.94 73 ILE A O 1
ATOM 582 N N . ILE A 1 74 ? 15.806 -3.377 -18.513 1.00 83.06 74 ILE A N 1
ATOM 583 C CA . ILE A 1 74 ? 14.576 -4.172 -18.358 1.00 83.06 74 ILE A CA 1
ATOM 584 C C . ILE A 1 74 ? 14.662 -5.097 -17.126 1.00 83.06 74 ILE A C 1
ATOM 586 O O . ILE A 1 74 ? 13.730 -5.073 -16.314 1.00 83.06 74 ILE A O 1
ATOM 590 N N . PRO A 1 75 ? 15.747 -5.873 -16.918 1.00 87.75 75 PRO A N 1
ATOM 591 C CA . PRO A 1 75 ? 15.907 -6.671 -15.705 1.00 87.75 75 PRO A CA 1
ATOM 592 C C . PRO A 1 75 ? 15.918 -5.823 -14.433 1.00 87.75 75 PRO A C 1
ATOM 594 O O . PRO A 1 75 ? 15.231 -6.172 -13.478 1.00 87.75 75 PRO A O 1
ATOM 597 N N . PHE A 1 76 ? 16.602 -4.675 -14.431 1.00 82.25 76 PHE A N 1
ATOM 598 C CA . PHE A 1 76 ? 16.618 -3.768 -13.283 1.00 82.25 76 PHE A CA 1
ATOM 599 C C . PHE A 1 76 ? 15.218 -3.243 -12.928 1.00 82.25 76 PHE A C 1
ATOM 601 O O . PHE A 1 76 ? 14.805 -3.302 -11.770 1.00 82.25 76 PHE A O 1
ATOM 608 N N . GLN A 1 77 ? 14.448 -2.789 -13.922 1.00 80.88 77 GLN A N 1
ATOM 609 C CA . GLN A 1 77 ? 13.061 -2.357 -13.721 1.00 80.88 77 GLN A CA 1
ATOM 610 C C . GLN A 1 77 ? 12.181 -3.486 -13.175 1.00 80.88 77 GLN A C 1
ATOM 612 O O . GLN A 1 77 ? 11.336 -3.247 -12.308 1.00 80.88 77 GLN A O 1
ATOM 617 N N . LYS A 1 78 ? 12.373 -4.716 -13.666 1.00 86.19 78 LYS A N 1
ATOM 618 C CA . LYS A 1 78 ? 11.657 -5.894 -13.170 1.00 86.19 78 LYS A CA 1
ATOM 619 C C . LYS A 1 78 ? 11.983 -6.158 -11.697 1.00 86.19 78 LYS A C 1
ATOM 621 O O . LYS A 1 78 ? 11.048 -6.264 -10.906 1.00 86.19 78 LYS A O 1
ATOM 626 N N . SER A 1 79 ? 13.263 -6.171 -11.324 1.00 85.88 79 SER A N 1
ATOM 627 C CA . SER A 1 79 ? 13.692 -6.357 -9.932 1.00 85.88 79 SER A CA 1
ATOM 628 C C . SER A 1 79 ? 13.121 -5.279 -9.009 1.00 85.88 79 SER A C 1
ATOM 630 O O . SER A 1 79 ? 12.607 -5.593 -7.940 1.00 85.88 79 SER A O 1
ATOM 632 N N . LEU A 1 80 ? 13.118 -4.010 -9.437 1.00 83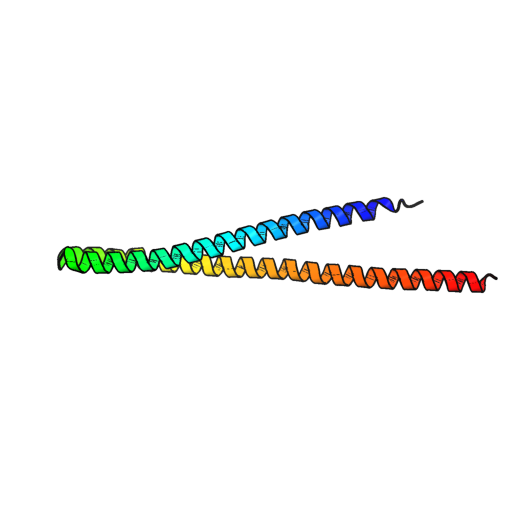.38 80 LEU A N 1
ATOM 633 C CA . LEU A 1 80 ? 12.488 -2.927 -8.673 1.00 83.38 80 LEU A CA 1
ATOM 634 C C . LEU A 1 80 ? 10.989 -3.159 -8.469 1.00 83.38 80 LEU A C 1
ATOM 636 O O . LEU A 1 80 ? 10.477 -2.968 -7.368 1.00 83.38 80 LEU A O 1
ATOM 640 N N . LYS A 1 81 ? 10.275 -3.580 -9.517 1.00 83.31 81 LYS A N 1
ATOM 641 C CA . LYS A 1 81 ? 8.840 -3.865 -9.429 1.00 83.31 81 LYS A CA 1
ATOM 642 C C . LYS A 1 81 ? 8.547 -5.007 -8.452 1.00 83.31 81 LYS A C 1
ATOM 644 O O . LYS A 1 81 ? 7.584 -4.922 -7.696 1.00 83.31 81 LYS A O 1
ATOM 649 N N . GLU A 1 82 ? 9.364 -6.056 -8.461 1.00 86.75 82 GLU A N 1
ATOM 650 C CA . GLU A 1 82 ? 9.247 -7.180 -7.527 1.00 86.75 82 GLU A CA 1
ATOM 651 C C . GLU A 1 82 ? 9.493 -6.738 -6.078 1.00 86.75 82 GLU A C 1
ATOM 653 O O . GLU A 1 82 ? 8.676 -7.052 -5.214 1.00 86.75 82 GLU A O 1
ATOM 658 N N . ILE A 1 83 ? 10.529 -5.927 -5.829 1.00 83.44 83 ILE A N 1
ATOM 659 C CA . ILE A 1 83 ? 10.804 -5.344 -4.505 1.00 83.44 83 ILE A CA 1
ATOM 660 C C . ILE A 1 83 ? 9.608 -4.524 -4.013 1.00 83.44 83 ILE A C 1
ATOM 662 O O . ILE A 1 83 ? 9.139 -4.732 -2.896 1.00 83.44 83 ILE A O 1
ATOM 666 N N . PHE A 1 84 ? 9.073 -3.623 -4.844 1.00 81.19 84 PHE A N 1
ATOM 667 C CA . PHE A 1 84 ? 7.925 -2.804 -4.449 1.00 81.19 84 PHE A CA 1
ATOM 668 C C . PHE A 1 84 ? 6.686 -3.642 -4.136 1.00 81.19 84 PHE A C 1
ATOM 670 O O . PHE A 1 84 ? 6.000 -3.350 -3.163 1.00 81.19 84 PHE A O 1
ATOM 677 N N . ASN A 1 85 ? 6.428 -4.706 -4.899 1.00 84.62 85 ASN A N 1
ATOM 678 C CA . ASN A 1 85 ? 5.308 -5.606 -4.626 1.00 84.62 85 ASN A CA 1
ATOM 679 C C . ASN A 1 85 ? 5.447 -6.341 -3.283 1.00 84.62 85 ASN A C 1
ATOM 681 O O . ASN A 1 85 ? 4.435 -6.585 -2.629 1.00 84.62 85 ASN A O 1
ATOM 685 N N . VAL A 1 86 ? 6.665 -6.733 -2.891 1.00 84.31 86 VAL A N 1
ATOM 686 C CA . VAL A 1 86 ? 6.919 -7.341 -1.572 1.00 84.31 86 VAL A CA 1
ATOM 687 C C . VAL A 1 86 ? 6.665 -6.309 -0.477 1.00 84.31 86 VAL A C 1
ATOM 689 O O . VAL A 1 86 ? 5.845 -6.548 0.402 1.00 84.31 86 VAL A O 1
ATOM 692 N N . VAL A 1 87 ? 7.262 -5.121 -0.606 1.00 79.38 87 VAL A N 1
ATOM 693 C CA . VAL A 1 87 ? 7.098 -4.023 0.359 1.00 79.38 87 VAL A CA 1
ATOM 694 C C . VAL A 1 87 ? 5.627 -3.626 0.529 1.00 79.38 87 VAL A C 1
ATOM 696 O O . VAL A 1 87 ? 5.169 -3.448 1.653 1.00 79.38 87 VAL A O 1
ATOM 699 N N . ASP A 1 88 ? 4.860 -3.533 -0.561 1.00 81.94 88 ASP A N 1
ATOM 700 C CA . ASP A 1 88 ? 3.421 -3.252 -0.512 1.00 81.94 88 ASP A CA 1
ATOM 701 C C . ASP A 1 88 ? 2.647 -4.294 0.296 1.00 81.94 88 ASP A C 1
ATOM 703 O O . ASP A 1 88 ? 1.784 -3.942 1.100 1.00 81.94 88 ASP A O 1
ATOM 707 N N . LYS A 1 89 ? 2.926 -5.580 0.054 1.00 85.31 89 LYS A N 1
ATOM 708 C CA . LYS A 1 89 ? 2.254 -6.682 0.747 1.00 85.31 89 LYS A CA 1
ATOM 709 C C . LYS A 1 89 ? 2.606 -6.696 2.226 1.00 85.31 89 LYS A C 1
ATOM 711 O O . LYS A 1 89 ? 1.706 -6.863 3.043 1.00 85.31 89 LYS A O 1
ATOM 716 N N . ASP A 1 90 ? 3.876 -6.487 2.555 1.00 83.56 90 ASP A N 1
ATOM 717 C CA . ASP A 1 90 ? 4.347 -6.459 3.937 1.00 83.56 90 ASP A CA 1
ATOM 718 C C . ASP A 1 90 ? 3.706 -5.293 4.699 1.00 83.56 90 ASP A C 1
ATOM 720 O O . ASP A 1 90 ? 3.136 -5.496 5.768 1.00 83.56 90 ASP A O 1
ATOM 724 N N . ILE A 1 91 ? 3.689 -4.088 4.115 1.00 81.12 91 ILE A N 1
ATOM 725 C CA . ILE A 1 91 ? 3.029 -2.921 4.722 1.00 81.12 91 ILE A CA 1
ATOM 726 C C . ILE A 1 91 ? 1.529 -3.156 4.886 1.00 81.12 91 ILE A C 1
ATOM 728 O O . ILE A 1 91 ? 0.978 -2.822 5.933 1.00 81.12 91 ILE A O 1
ATOM 732 N N . LEU A 1 92 ? 0.859 -3.730 3.883 1.00 83.19 92 LEU A N 1
ATOM 733 C CA . LEU A 1 92 ? -0.564 -4.046 3.983 1.00 83.19 92 LEU A CA 1
ATOM 734 C C . LEU A 1 92 ? -0.831 -5.051 5.112 1.00 83.19 92 LEU A C 1
ATOM 736 O O . LEU A 1 92 ? -1.768 -4.866 5.882 1.00 83.19 92 LEU A O 1
ATOM 740 N N . ASN A 1 93 ? 0.003 -6.082 5.240 1.00 85.44 93 ASN A N 1
ATOM 741 C CA . ASN A 1 93 ? -0.104 -7.072 6.306 1.00 85.44 93 ASN A CA 1
ATOM 742 C C . ASN A 1 93 ? 0.085 -6.444 7.695 1.00 85.44 93 ASN A C 1
ATOM 744 O O . ASN A 1 93 ? -0.712 -6.704 8.596 1.00 85.44 93 ASN A O 1
ATOM 748 N N . GLU A 1 94 ? 1.092 -5.585 7.871 1.00 82.50 94 GLU A N 1
ATOM 749 C CA . GLU A 1 94 ? 1.288 -4.870 9.137 1.00 82.50 94 GLU A CA 1
ATOM 750 C C . GLU A 1 94 ? 0.130 -3.907 9.439 1.00 82.50 94 GLU A C 1
ATOM 752 O O . GLU A 1 94 ? -0.347 -3.857 10.573 1.00 82.50 94 GLU A O 1
ATOM 757 N N . LEU A 1 95 ? -0.397 -3.206 8.430 1.00 80.19 95 LEU A N 1
ATOM 758 C CA . LEU A 1 95 ? -1.557 -2.327 8.594 1.00 80.19 95 LEU A CA 1
ATOM 759 C C . LEU A 1 95 ? -2.799 -3.107 9.050 1.00 80.19 95 LEU A C 1
ATOM 761 O O . LEU A 1 95 ? -3.496 -2.665 9.962 1.00 80.19 95 LEU A O 1
ATOM 765 N N . MET A 1 96 ? -3.044 -4.286 8.472 1.00 84.88 96 MET A N 1
ATOM 766 C CA . MET A 1 96 ? -4.154 -5.158 8.869 1.00 84.88 96 MET A CA 1
ATOM 767 C C . MET A 1 96 ? -4.031 -5.636 10.321 1.00 84.88 96 MET A C 1
ATOM 769 O O . MET A 1 96 ? -5.034 -5.684 11.035 1.00 84.88 96 MET A O 1
ATOM 773 N N . LYS A 1 97 ? -2.817 -5.955 10.793 1.00 85.62 97 LYS A N 1
ATOM 774 C CA . LYS A 1 97 ? -2.584 -6.321 12.203 1.00 85.62 97 LYS A CA 1
ATOM 775 C C . LYS A 1 97 ? -2.899 -5.164 13.143 1.00 85.62 97 LYS A C 1
ATOM 777 O O . LYS A 1 97 ? -3.579 -5.368 14.145 1.00 85.62 97 LYS A O 1
ATOM 782 N N . VAL A 1 98 ? -2.434 -3.958 12.809 1.00 80.50 98 VAL A N 1
ATOM 783 C CA . VAL A 1 98 ? -2.726 -2.752 13.595 1.00 80.50 98 VAL A CA 1
ATOM 784 C C . VAL A 1 98 ? -4.231 -2.507 13.637 1.00 80.50 98 VAL A C 1
ATOM 786 O O . VAL A 1 98 ? -4.780 -2.338 14.721 1.00 80.50 98 VAL A O 1
ATOM 789 N N . GLN A 1 99 ? -4.914 -2.560 12.491 1.00 82.88 99 GLN A N 1
ATOM 790 C CA . GLN A 1 99 ? -6.366 -2.397 12.429 1.00 82.88 99 GLN A CA 1
ATOM 791 C C . GLN A 1 99 ? -7.095 -3.425 13.309 1.00 82.88 99 GLN A C 1
ATOM 793 O O . GLN A 1 99 ? -7.932 -3.047 14.124 1.00 82.88 99 GLN A O 1
ATOM 798 N N . THR A 1 100 ? -6.718 -4.702 13.211 1.00 87.38 100 THR A N 1
ATOM 799 C CA . THR A 1 100 ? -7.310 -5.778 14.023 1.00 87.38 100 THR A CA 1
ATOM 800 C C . THR A 1 100 ? -7.110 -5.526 15.522 1.00 87.38 100 THR A C 1
ATOM 802 O O . THR A 1 100 ? -8.026 -5.726 16.316 1.00 87.38 100 THR A O 1
ATOM 805 N N . ALA A 1 101 ? -5.930 -5.050 15.932 1.00 83.12 101 ALA A N 1
ATOM 806 C CA . ALA A 1 101 ? -5.657 -4.716 17.329 1.00 83.12 101 ALA A CA 1
ATOM 807 C C . ALA A 1 101 ? -6.537 -3.557 17.835 1.00 83.12 101 ALA A C 1
ATOM 809 O O . ALA A 1 101 ? -6.993 -3.586 18.979 1.00 83.12 101 ALA A O 1
ATOM 810 N N . PHE A 1 102 ? -6.818 -2.558 16.990 1.00 82.25 102 PHE A N 1
ATOM 811 C CA . PHE A 1 102 ? -7.755 -1.480 17.322 1.00 82.25 102 PHE A CA 1
ATOM 812 C C . PHE A 1 102 ? -9.191 -1.988 17.471 1.00 82.25 102 PHE A C 1
ATOM 814 O O . PHE A 1 102 ? -9.858 -1.611 18.430 1.00 82.25 102 PHE A O 1
ATOM 821 N N . GLU A 1 103 ? -9.648 -2.869 16.580 1.00 90.19 103 GLU A N 1
ATOM 822 C CA . GLU A 1 103 ? -10.980 -3.484 16.669 1.00 90.19 103 GLU A CA 1
ATOM 823 C C . GLU A 1 103 ? -11.135 -4.303 17.965 1.00 90.19 103 GLU A C 1
ATOM 825 O O . GLU A 1 103 ? -12.144 -4.188 18.660 1.00 90.19 103 GLU A O 1
ATOM 830 N N . GLN A 1 104 ? -10.105 -5.065 18.353 1.00 88.38 104 GLN A N 1
ATOM 831 C CA . GLN A 1 104 ? -10.085 -5.798 19.627 1.00 88.38 104 GLN A CA 1
ATOM 832 C C . GLN A 1 104 ? -10.109 -4.865 20.843 1.00 88.38 104 GLN A C 1
ATOM 834 O O . GLN A 1 104 ? -10.797 -5.142 21.827 1.00 88.38 104 GLN A O 1
ATOM 839 N N . MET A 1 105 ? -9.360 -3.762 20.787 1.00 86.69 105 MET A N 1
ATOM 840 C CA . MET A 1 105 ? -9.333 -2.769 21.858 1.00 86.69 105 MET A CA 1
ATOM 841 C C . MET A 1 105 ? -10.694 -2.090 22.023 1.00 86.69 105 MET A C 1
ATOM 843 O O . MET A 1 105 ? -11.160 -1.945 23.151 1.00 86.69 105 MET A O 1
ATOM 847 N N . ASP A 1 106 ? -11.343 -1.708 20.922 1.00 86.69 106 ASP A N 1
ATOM 848 C CA . ASP A 1 106 ? -12.673 -1.098 20.957 1.00 86.69 106 ASP A CA 1
ATOM 849 C C . ASP A 1 106 ? -13.706 -2.061 21.556 1.00 86.69 106 ASP A C 1
ATOM 851 O O . ASP A 1 106 ? -14.413 -1.699 22.496 1.00 86.69 106 ASP A O 1
ATOM 855 N N . ALA A 1 107 ? -13.704 -3.328 21.128 1.00 92.56 107 ALA A N 1
ATOM 856 C CA . ALA A 1 107 ? -14.573 -4.357 21.700 1.00 92.56 107 ALA A CA 1
ATOM 857 C C . ALA A 1 107 ? -14.370 -4.528 23.219 1.00 92.56 107 ALA A C 1
ATOM 859 O O . ALA A 1 107 ? -15.344 -4.589 23.973 1.00 92.56 107 ALA A O 1
ATOM 860 N N . ALA A 1 108 ? -13.119 -4.549 23.691 1.00 88.50 108 ALA A N 1
ATOM 861 C CA . ALA A 1 108 ? -12.811 -4.639 25.119 1.00 88.50 108 ALA A CA 1
ATOM 862 C C . ALA A 1 108 ? -13.286 -3.402 25.906 1.00 88.50 108 ALA A C 1
ATOM 864 O O . ALA A 1 108 ? -13.766 -3.532 27.034 1.00 88.50 108 ALA A O 1
ATOM 865 N N . ILE A 1 109 ? -13.191 -2.205 25.316 1.00 86.81 109 ILE A N 1
ATOM 866 C CA . ILE A 1 109 ? -13.696 -0.961 25.917 1.00 86.81 109 ILE A CA 1
ATOM 867 C C . ILE A 1 109 ? -15.223 -1.003 26.039 1.00 86.81 109 ILE A C 1
ATOM 869 O O . ILE A 1 109 ? -15.752 -0.677 27.105 1.00 86.81 109 ILE A O 1
ATOM 873 N N . GLN A 1 110 ? -15.932 -1.434 24.990 1.00 93.19 110 GLN A N 1
ATOM 874 C CA . GLN A 1 110 ? -17.392 -1.560 25.025 1.00 93.19 110 GLN A CA 1
ATOM 875 C C . GLN A 1 110 ? -17.842 -2.561 26.094 1.00 93.19 110 GLN A C 1
ATOM 877 O O . GLN A 1 110 ? -18.703 -2.235 26.912 1.00 93.19 110 GLN A O 1
ATOM 882 N N . GLN A 1 111 ? -17.207 -3.736 26.154 1.00 90.69 111 GLN A N 1
ATOM 883 C CA . GLN A 1 111 ? -17.508 -4.738 27.178 1.00 90.69 111 GLN A CA 1
ATOM 884 C C . GLN A 1 111 ? -17.275 -4.189 28.590 1.00 90.69 111 GLN A C 1
ATOM 886 O O . GLN A 1 111 ? -18.142 -4.309 29.451 1.00 90.69 111 GLN A O 1
ATOM 891 N N . SER A 1 112 ? -16.155 -3.494 28.816 1.00 92.88 112 SER A N 1
ATOM 892 C CA . SER A 1 112 ? -15.862 -2.893 30.119 1.00 92.88 112 SER A CA 1
ATOM 893 C C . SER A 1 112 ? -16.904 -1.848 30.540 1.00 92.88 112 SER A C 1
ATOM 895 O O . SER A 1 112 ? -17.129 -1.678 31.740 1.00 92.88 112 SER A O 1
ATOM 897 N N . SER A 1 113 ? -17.524 -1.133 29.594 1.00 92.19 113 SER A N 1
ATOM 898 C CA . SER A 1 113 ? -18.618 -0.201 29.894 1.00 92.19 113 SER A CA 1
ATOM 899 C C . SER A 1 113 ? -19.884 -0.934 30.341 1.00 92.19 113 SER A C 1
ATOM 901 O O . SER A 1 113 ? -20.549 -0.472 31.268 1.00 92.19 113 SER A O 1
ATOM 903 N N . VAL A 1 114 ? -20.215 -2.060 29.704 1.00 95.38 114 VAL A N 1
ATOM 904 C CA . VAL A 1 114 ? -21.367 -2.893 30.081 1.00 95.38 114 VAL A CA 1
ATOM 905 C C . VAL A 1 114 ? -21.152 -3.502 31.464 1.00 95.38 114 VAL A C 1
ATOM 907 O O . VAL A 1 114 ? -22.005 -3.344 32.332 1.00 95.38 114 VAL A O 1
ATOM 910 N N . ASP A 1 115 ? -19.982 -4.093 31.711 1.00 94.38 115 ASP A N 1
ATOM 911 C CA . ASP A 1 115 ? -19.651 -4.707 33.002 1.00 94.38 115 ASP A CA 1
ATOM 912 C C . ASP A 1 115 ? -19.753 -3.691 34.149 1.00 94.38 115 ASP A C 1
ATOM 914 O O . ASP A 1 115 ? -20.290 -3.987 35.216 1.00 94.38 115 ASP A O 1
ATOM 918 N N . LYS A 1 116 ? -19.291 -2.455 33.916 1.00 95.69 116 LYS A N 1
ATOM 919 C CA . LYS A 1 116 ? -19.433 -1.360 34.881 1.00 95.69 116 LYS A CA 1
ATOM 920 C C . LYS A 1 116 ? -20.903 -1.074 35.202 1.00 95.69 116 LYS A C 1
ATOM 922 O O . LYS A 1 116 ? -21.234 -0.894 36.371 1.00 95.69 116 LYS A O 1
ATOM 927 N N . GLN A 1 117 ? -21.767 -1.012 34.189 1.00 96.94 117 GLN A N 1
ATOM 928 C CA . GLN A 1 117 ? -23.199 -0.767 34.387 1.00 96.94 117 GLN A CA 1
ATOM 929 C C . GLN A 1 117 ? -23.870 -1.913 35.149 1.00 96.94 117 GLN A C 1
ATOM 931 O O . GLN A 1 117 ? -24.661 -1.641 36.048 1.00 96.94 117 GLN A O 1
ATOM 936 N N . CYS A 1 118 ? -23.524 -3.169 34.849 1.00 96.19 118 CYS A N 1
ATOM 937 C CA . CYS A 1 118 ? -24.010 -4.329 35.600 1.00 96.19 118 CYS A CA 1
ATOM 938 C C . CYS A 1 118 ? -23.624 -4.240 37.081 1.00 96.19 118 CYS A C 1
ATOM 940 O O . CYS A 1 118 ? -24.497 -4.303 37.937 1.00 96.19 118 CYS A O 1
ATOM 942 N N . LEU A 1 119 ? -22.352 -3.966 37.390 1.00 96.00 119 LEU A N 1
ATOM 943 C CA . LEU A 1 119 ? -21.898 -3.815 38.778 1.00 96.00 119 LEU A CA 1
ATOM 944 C C . LEU A 1 119 ? -22.611 -2.672 39.522 1.00 96.00 119 LEU A C 1
ATOM 946 O O . LEU A 1 119 ? -22.899 -2.787 40.713 1.00 96.00 119 LEU A O 1
ATOM 950 N N . GLU A 1 120 ? -22.896 -1.558 38.841 1.00 96.50 120 GLU A N 1
ATOM 951 C CA . GLU A 1 120 ? -23.668 -0.454 39.423 1.00 96.50 120 GLU A CA 1
ATOM 952 C C . GLU A 1 120 ? -25.124 -0.842 39.724 1.00 96.50 120 GLU A C 1
ATOM 954 O O . GLU A 1 120 ? -25.703 -0.305 40.671 1.00 96.50 120 GLU A O 1
ATOM 959 N N . ILE A 1 121 ? -25.723 -1.736 38.931 1.00 96.94 121 ILE A N 1
ATOM 960 C CA . ILE A 1 121 ? -27.072 -2.273 39.163 1.00 96.94 121 ILE A CA 1
ATOM 961 C C . ILE A 1 121 ? -27.048 -3.244 40.345 1.00 96.94 121 ILE A C 1
ATOM 963 O O . ILE A 1 121 ? -27.788 -3.023 41.302 1.00 96.94 121 ILE A O 1
ATOM 967 N N . ASP A 1 122 ? -26.138 -4.220 40.341 1.00 96.62 122 ASP A N 1
ATOM 968 C CA . ASP A 1 122 ? -26.009 -5.226 41.404 1.00 96.62 122 ASP A CA 1
ATOM 969 C C . ASP A 1 122 ? -25.803 -4.566 42.780 1.00 96.62 122 ASP A C 1
ATOM 971 O O . ASP A 1 122 ? -26.402 -4.954 43.783 1.00 96.62 122 ASP A O 1
ATOM 975 N N . MET A 1 123 ? -24.990 -3.503 42.840 1.00 95.06 123 MET A N 1
ATOM 976 C CA . MET A 1 123 ? -24.769 -2.756 44.081 1.00 95.06 123 MET A CA 1
ATOM 977 C C . MET A 1 123 ? -26.041 -2.046 44.570 1.00 95.06 123 MET A C 1
ATOM 979 O O . MET A 1 123 ? -26.262 -1.954 45.777 1.00 95.06 123 MET A O 1
ATOM 983 N N . LYS A 1 124 ? -26.877 -1.528 43.661 1.00 96.19 124 LYS A N 1
ATOM 984 C CA . LYS A 1 124 ? -28.155 -0.893 44.024 1.00 96.19 124 LYS A CA 1
ATOM 985 C C . LYS A 1 124 ? -29.167 -1.917 44.530 1.00 96.19 124 LYS A C 1
ATOM 987 O O . LYS A 1 124 ? -29.874 -1.609 45.483 1.00 96.19 124 LYS A O 1
ATOM 992 N N . GLU A 1 125 ? -29.221 -3.103 43.927 1.00 95.94 125 GLU A N 1
ATOM 993 C CA . GLU A 1 125 ? -30.086 -4.199 44.383 1.00 95.94 125 GLU A CA 1
ATOM 994 C C . GLU A 1 125 ? -29.689 -4.676 45.782 1.00 95.94 125 GLU A C 1
ATOM 996 O O . GLU A 1 125 ? -30.532 -4.692 46.676 1.00 95.94 125 GLU A O 1
ATOM 1001 N N . LEU A 1 126 ? -28.396 -4.923 46.021 1.00 95.69 126 LEU A N 1
ATOM 1002 C CA . LEU A 1 126 ? -27.896 -5.278 47.353 1.00 95.69 126 LEU A CA 1
ATOM 1003 C C . LEU A 1 126 ? -28.232 -4.216 48.403 1.00 95.69 126 LEU A C 1
ATOM 1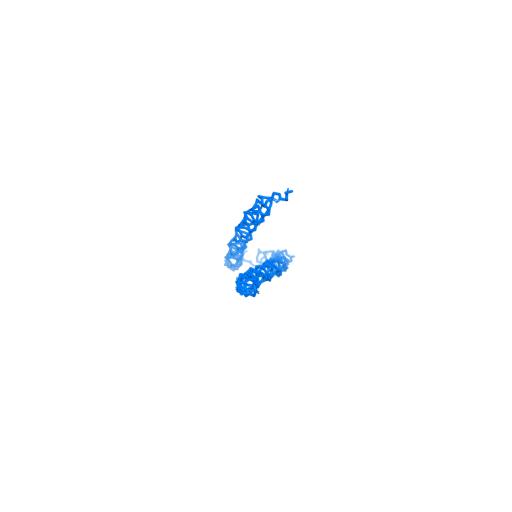005 O O . LEU A 1 126 ? -28.592 -4.554 49.524 1.00 95.69 126 LEU A O 1
ATOM 1009 N N . LEU A 1 127 ? -28.135 -2.926 48.065 1.00 94.00 127 LEU A N 1
ATOM 1010 C CA . LEU A 1 127 ? -28.509 -1.855 48.993 1.00 94.00 127 LEU A CA 1
ATOM 1011 C C . LEU A 1 127 ? -30.003 -1.866 49.332 1.00 94.00 127 LEU A C 1
ATOM 1013 O O . LEU A 1 127 ? -30.350 -1.529 50.459 1.00 94.00 127 LEU A O 1
ATOM 1017 N N . LEU A 1 128 ? -30.874 -2.249 48.396 1.00 93.88 128 LEU A N 1
ATOM 1018 C CA . LEU A 1 128 ? -32.313 -2.363 48.643 1.00 93.88 128 LEU A CA 1
ATOM 1019 C C . LEU A 1 128 ? -32.660 -3.554 49.541 1.00 93.88 128 LEU A C 1
ATOM 1021 O O . LEU A 1 128 ? -33.594 -3.448 50.321 1.00 93.88 128 LEU A O 1
ATOM 1025 N N . GLU A 1 129 ? -31.916 -4.658 49.468 1.00 91.44 129 GLU A N 1
ATOM 1026 C CA . GLU A 1 129 ? -32.155 -5.844 50.308 1.00 91.44 129 GLU A CA 1
ATOM 1027 C C . GLU A 1 129 ? -31.791 -5.639 51.789 1.00 91.44 129 GLU A C 1
ATOM 1029 O O . GLU A 1 129 ? -32.232 -6.403 52.648 1.00 91.44 129 GLU A O 1
ATOM 1034 N N . ILE A 1 130 ? -30.973 -4.629 52.102 1.00 90.38 130 ILE A N 1
ATOM 1035 C CA . ILE A 1 130 ? -30.508 -4.342 53.470 1.00 90.38 130 ILE A CA 1
ATOM 1036 C C . ILE A 1 130 ? -31.443 -3.340 54.192 1.00 90.38 130 ILE A C 1
ATOM 1038 O O . ILE A 1 130 ? -31.273 -3.103 55.390 1.00 90.38 130 ILE A O 1
ATOM 1042 N N . TYR A 1 131 ? -32.427 -2.763 53.491 1.00 70.31 131 TYR A N 1
ATOM 1043 C CA . TYR A 1 131 ? -33.415 -1.808 54.019 1.00 70.31 131 TYR A CA 1
ATOM 1044 C C . TYR A 1 131 ? -34.806 -2.431 54.163 1.00 70.31 131 TYR A C 1
ATOM 1046 O O . TYR A 1 131 ? -35.471 -2.103 55.174 1.00 70.31 131 TYR A O 1
#

Solvent-accessible surface area (backbone atoms only — not comparable to full-atom values): 7219 Å² total; per-residue (Å²): 134,83,77,78,68,66,66,59,57,55,56,52,52,54,54,53,52,52,54,53,52,51,52,50,54,53,53,52,50,53,52,50,55,52,51,53,52,51,52,58,51,48,55,53,52,52,53,54,50,57,56,50,47,44,71,71,53,42,79,66,49,29,51,52,56,48,50,50,42,61,70,47,50,51,52,50,54,50,53,51,52,53,52,50,55,50,53,53,50,53,52,50,53,53,50,50,52,54,51,52,53,51,54,53,50,51,53,52,51,54,50,52,54,52,53,52,52,50,54,57,48,55,54,52,52,55,56,58,76,77,108

pLDDT: mean 78.78, std 12.76, range [35.69, 96.94]